Protein AF-A0A5U1M3A3-F1 (afdb_monomer_lite)

Foldseek 3Di:
DWKWKWKDDFQFWIFIDTPDGDIDGARQHWDWWWKDDPQFIKIWIWHQDPVRAIDIDIGHPDPPGDDGPWDWDWDADPVRRMIMIMTNDDPRMDTDDDD

Radius of gyration: 12.87 Å; chains: 1; bounding box: 35×31×35 Å

pLDDT: mean 95.89, std 5.79, range [52.03, 98.75]

Sequence (99 aa):
MKELRFYGASDDLLECEGAIREEVG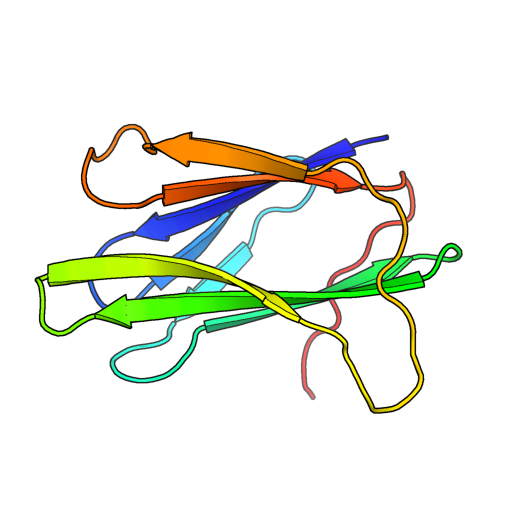CYREPGIYHLKSGDGEMLVVGFYMDSGLWSIGISQVIENCPLPSWPVSYSVYENGYSPMLAIQAPDDIELVIPE

Organism: Salmonella enterica (NCBI:txid28901)

Structure (mmCIF, N/CA/C/O backbone):
data_AF-A0A5U1M3A3-F1
#
_entry.id   AF-A0A5U1M3A3-F1
#
loop_
_atom_site.group_PDB
_atom_site.id
_atom_site.type_symbol
_atom_site.label_atom_id
_atom_site.label_alt_id
_atom_site.label_comp_id
_atom_site.label_asym_id
_atom_site.label_entity_id
_atom_site.label_seq_id
_atom_site.pdbx_PDB_ins_code
_atom_site.Cartn_x
_atom_site.Cartn_y
_atom_site.Cartn_z
_atom_site.occupancy
_atom_site.B_iso_or_equiv
_atom_site.auth_seq_id
_atom_site.auth_comp_id
_atom_site.auth_asym_id
_atom_site.auth_atom_id
_atom_site.pdbx_PDB_model_num
ATOM 1 N N . MET A 1 1 ? -3.693 4.441 16.153 1.00 86.25 1 MET A N 1
ATOM 2 C CA . MET A 1 1 ? -3.521 4.445 14.686 1.00 86.25 1 MET A CA 1
ATOM 3 C C . MET A 1 1 ? -2.066 4.178 14.380 1.00 86.25 1 MET A C 1
ATOM 5 O O . MET A 1 1 ? -1.193 4.755 15.027 1.00 86.25 1 MET A O 1
ATOM 9 N N . LYS A 1 2 ? -1.825 3.327 13.394 1.00 94.81 2 LYS A N 1
ATOM 10 C CA . LYS A 1 2 ? -0.512 2.891 12.936 1.00 94.81 2 LYS A CA 1
ATOM 11 C C . LYS A 1 2 ? -0.362 3.223 11.462 1.00 94.81 2 LYS A C 1
ATOM 13 O O . LYS A 1 2 ? -1.314 3.097 10.700 1.00 94.81 2 LYS A O 1
ATOM 18 N N . GLU A 1 3 ? 0.833 3.624 11.060 1.00 97.81 3 GLU A N 1
ATOM 19 C CA . GLU A 1 3 ? 1.124 3.835 9.647 1.00 97.81 3 GLU A CA 1
ATOM 20 C C . GLU A 1 3 ? 1.575 2.523 8.997 1.00 97.81 3 GLU A C 1
ATOM 22 O O . GLU A 1 3 ? 2.441 1.817 9.527 1.00 97.81 3 GLU A O 1
ATOM 27 N N . LEU A 1 4 ? 0.981 2.227 7.843 1.00 98.50 4 LEU A N 1
ATOM 28 C CA . LEU A 1 4 ? 1.433 1.219 6.893 1.00 98.50 4 LEU A CA 1
ATOM 29 C C . LEU A 1 4 ? 1.728 1.905 5.563 1.00 98.50 4 LEU A C 1
ATOM 31 O O . LEU A 1 4 ? 0.961 2.759 5.117 1.00 98.50 4 LEU A O 1
ATOM 35 N N . ARG A 1 5 ? 2.837 1.536 4.935 1.00 98.56 5 ARG A N 1
ATOM 36 C CA . ARG A 1 5 ? 3.286 2.055 3.645 1.00 98.56 5 ARG A CA 1
ATOM 37 C C . ARG A 1 5 ? 3.435 0.893 2.688 1.00 98.56 5 ARG A C 1
ATOM 39 O O . ARG A 1 5 ? 4.043 -0.111 3.039 1.00 98.56 5 ARG A O 1
ATOM 46 N N . PHE A 1 6 ? 2.910 1.064 1.488 1.00 98.62 6 PHE A N 1
ATOM 47 C CA . PHE A 1 6 ? 2.952 0.065 0.437 1.00 98.62 6 PHE A CA 1
ATOM 48 C C . PHE A 1 6 ? 3.586 0.668 -0.802 1.00 98.62 6 PHE A C 1
ATOM 50 O O . PHE A 1 6 ? 3.254 1.793 -1.186 1.00 98.62 6 PHE A O 1
ATOM 57 N N . TYR A 1 7 ? 4.508 -0.060 -1.412 1.00 98.56 7 TYR A N 1
ATOM 58 C CA . TYR A 1 7 ? 5.218 0.366 -2.611 1.00 98.56 7 TYR A CA 1
ATOM 59 C C . TYR A 1 7 ? 5.837 -0.850 -3.292 1.00 98.56 7 TYR A C 1
ATOM 61 O O . TYR A 1 7 ? 6.042 -1.890 -2.680 1.00 98.56 7 TYR A O 1
ATOM 69 N N . GLY A 1 8 ? 6.134 -0.720 -4.573 1.00 97.88 8 GLY A N 1
ATOM 70 C CA . GLY A 1 8 ? 6.869 -1.723 -5.311 1.00 97.88 8 GLY A CA 1
ATOM 71 C C . GLY A 1 8 ? 8.378 -1.587 -5.154 1.00 97.88 8 GLY A C 1
ATOM 72 O O . GLY A 1 8 ? 8.926 -0.480 -5.250 1.00 97.88 8 GLY A O 1
ATOM 73 N N . ALA A 1 9 ? 9.042 -2.722 -4.988 1.00 96.06 9 ALA A N 1
ATOM 74 C CA . ALA A 1 9 ? 10.477 -2.894 -5.123 1.00 96.06 9 ALA A CA 1
ATOM 75 C C . ALA A 1 9 ? 10.745 -3.867 -6.283 1.00 96.06 9 ALA A C 1
ATOM 77 O O . ALA A 1 9 ? 10.077 -4.884 -6.420 1.00 96.06 9 ALA A O 1
ATOM 78 N N . SER A 1 10 ? 11.713 -3.559 -7.150 1.00 93.94 10 SER A N 1
ATOM 79 C CA . SER A 1 10 ? 11.980 -4.363 -8.357 1.00 93.94 10 SER A CA 1
ATOM 80 C C . SER A 1 10 ? 10.760 -4.449 -9.301 1.00 93.94 10 SER A C 1
ATOM 82 O O . SER A 1 10 ? 9.893 -3.572 -9.274 1.00 93.94 10 SER A O 1
ATOM 84 N N . ASP A 1 11 ? 10.728 -5.445 -10.187 1.00 94.50 11 ASP A N 1
ATOM 85 C CA . ASP A 1 11 ? 9.630 -5.796 -11.097 1.00 94.50 11 ASP A CA 1
ATOM 86 C C . ASP A 1 11 ? 8.725 -6.928 -10.569 1.00 94.50 11 ASP A C 1
ATOM 88 O O . ASP A 1 11 ? 7.776 -7.333 -11.246 1.00 94.50 11 ASP A O 1
ATOM 92 N N . ASP A 1 12 ? 9.010 -7.438 -9.371 1.00 96.38 12 ASP A N 1
ATOM 93 C CA . ASP A 1 12 ? 8.400 -8.648 -8.825 1.00 96.38 12 ASP A CA 1
ATOM 94 C C . ASP A 1 12 ? 8.073 -8.599 -7.327 1.00 96.38 12 ASP A C 1
ATOM 96 O O . ASP A 1 12 ? 7.570 -9.598 -6.817 1.00 96.38 12 ASP A O 1
ATOM 100 N N . LEU A 1 13 ? 8.295 -7.486 -6.618 1.00 97.44 13 LEU A N 1
ATOM 101 C CA . LEU A 1 13 ? 8.083 -7.415 -5.168 1.00 97.44 13 LEU A CA 1
ATOM 102 C C . LEU A 1 13 ? 7.182 -6.242 -4.761 1.00 97.44 13 LEU A C 1
ATOM 104 O O . LEU A 1 13 ? 7.471 -5.079 -5.043 1.00 97.44 13 LEU A O 1
ATOM 108 N N . LEU A 1 14 ? 6.093 -6.542 -4.054 1.00 98.19 14 LEU A N 1
ATOM 109 C CA . LEU A 1 14 ? 5.241 -5.543 -3.414 1.00 98.19 14 LEU A CA 1
ATOM 110 C C . LEU A 1 14 ? 5.516 -5.525 -1.909 1.00 98.19 14 LEU A C 1
ATOM 112 O O . LEU A 1 14 ? 5.262 -6.503 -1.212 1.00 98.19 14 LEU A O 1
ATOM 116 N N . GLU A 1 15 ? 5.976 -4.393 -1.402 1.00 98.25 15 GLU A N 1
ATOM 117 C CA . GLU A 1 15 ? 6.415 -4.210 -0.019 1.00 98.25 15 GLU A CA 1
ATOM 118 C C . GLU A 1 15 ? 5.287 -3.671 0.864 1.00 98.25 15 GLU A C 1
ATOM 120 O O . GLU A 1 15 ? 4.467 -2.854 0.429 1.00 98.25 15 GLU A O 1
ATOM 125 N N . CYS A 1 16 ? 5.280 -4.089 2.128 1.00 98.12 16 CYS A N 1
ATOM 126 C CA . CYS A 1 16 ? 4.531 -3.477 3.216 1.00 98.12 16 CYS A CA 1
ATOM 127 C C . CYS A 1 16 ? 5.499 -3.121 4.349 1.00 98.12 16 CYS A C 1
ATOM 129 O O . CYS A 1 16 ? 6.141 -3.990 4.932 1.00 98.12 16 CYS A O 1
ATOM 131 N N . GLU A 1 17 ? 5.570 -1.841 4.711 1.00 97.50 17 GLU A N 1
ATOM 132 C CA . GLU A 1 17 ? 6.410 -1.359 5.806 1.00 97.50 17 GLU A CA 1
ATOM 133 C C . GLU A 1 17 ? 5.642 -0.515 6.822 1.00 97.50 17 GLU A C 1
ATOM 135 O O . GLU A 1 17 ? 4.711 0.217 6.492 1.00 97.50 17 GLU A O 1
ATOM 140 N N . GLY A 1 18 ? 6.129 -0.505 8.063 1.00 96.44 18 GLY A 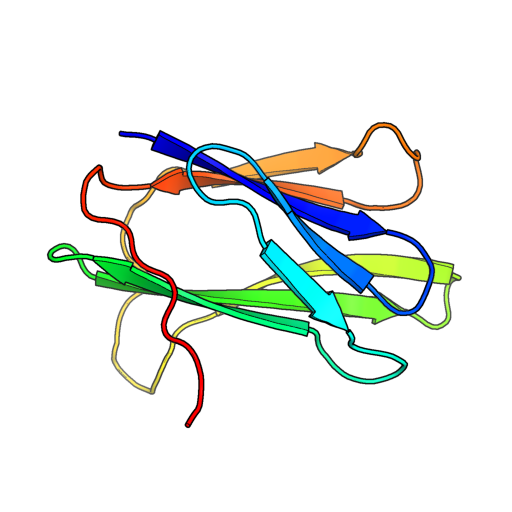N 1
ATOM 141 C CA . GLY A 1 18 ? 5.619 0.338 9.138 1.00 96.44 18 GLY A CA 1
ATOM 142 C C . GLY A 1 18 ? 5.338 -0.499 10.371 1.00 96.44 18 GLY A C 1
ATOM 143 O O . GLY A 1 18 ? 6.236 -1.175 10.881 1.00 96.44 18 GLY A O 1
ATOM 144 N N . ALA A 1 19 ? 4.102 -0.439 10.861 1.00 95.06 19 ALA A N 1
ATOM 145 C CA . ALA A 1 19 ? 3.675 -1.257 11.992 1.00 95.06 19 ALA A CA 1
ATOM 146 C C . ALA A 1 19 ? 3.591 -2.762 11.687 1.00 95.06 19 ALA A C 1
ATOM 148 O O . ALA A 1 19 ? 3.697 -3.568 12.609 1.00 95.06 19 ALA A O 1
ATOM 149 N N . ILE A 1 20 ? 3.414 -3.117 10.416 1.00 95.88 20 ILE A N 1
ATOM 150 C CA . ILE A 1 20 ? 3.583 -4.465 9.873 1.00 95.88 20 ILE A CA 1
ATOM 151 C C . ILE A 1 20 ? 4.734 -4.392 8.864 1.00 95.88 20 ILE A C 1
ATOM 153 O O . ILE A 1 20 ? 4.954 -3.344 8.252 1.00 95.88 20 ILE A O 1
ATOM 157 N N . ARG A 1 21 ? 5.506 -5.473 8.753 1.00 96.75 21 ARG A N 1
ATOM 158 C CA . ARG A 1 21 ? 6.577 -5.619 7.765 1.00 96.75 21 ARG A CA 1
ATOM 159 C C . ARG A 1 21 ? 6.417 -6.957 7.072 1.00 96.75 21 ARG A C 1
ATOM 161 O O . ARG A 1 21 ? 6.487 -7.973 7.756 1.00 96.75 21 ARG A O 1
ATOM 168 N N . GLU A 1 22 ? 6.166 -6.921 5.774 1.00 96.50 22 GLU A N 1
ATOM 169 C CA . GLU A 1 22 ? 5.932 -8.098 4.938 1.00 96.50 22 GLU A CA 1
ATOM 170 C C . GLU A 1 22 ? 6.229 -7.763 3.473 1.00 96.50 22 GLU A C 1
ATOM 172 O O . GLU A 1 22 ? 6.190 -6.591 3.094 1.00 96.50 22 GLU A O 1
ATOM 177 N N . GLU A 1 23 ? 6.483 -8.788 2.664 1.00 95.62 23 GLU A N 1
ATOM 178 C CA . GLU A 1 23 ? 6.670 -8.670 1.219 1.00 95.62 23 GLU A CA 1
ATOM 179 C C . GLU A 1 23 ? 5.841 -9.720 0.455 1.00 95.62 23 GLU A C 1
ATOM 181 O O . GLU A 1 23 ? 5.634 -10.844 0.914 1.00 95.62 23 GLU A O 1
ATOM 186 N N . VAL A 1 24 ? 5.357 -9.368 -0.740 1.00 95.56 24 VAL A N 1
ATOM 187 C CA . VAL A 1 24 ? 4.645 -10.292 -1.636 1.00 95.56 24 VAL A CA 1
ATOM 188 C C . VAL A 1 24 ? 5.357 -10.347 -2.979 1.00 95.56 24 VAL A C 1
ATOM 190 O O . VAL A 1 24 ? 5.402 -9.359 -3.716 1.00 95.56 24 VAL A O 1
ATOM 193 N N . GLY A 1 25 ? 5.863 -11.533 -3.322 1.00 96.25 25 GLY A N 1
ATOM 194 C CA . GLY A 1 25 ? 6.349 -11.837 -4.665 1.00 96.25 25 GLY A CA 1
ATOM 195 C C . GLY A 1 25 ? 5.190 -11.894 -5.665 1.00 96.25 25 GLY A C 1
ATOM 196 O O . GLY A 1 25 ? 4.235 -12.642 -5.468 1.00 96.25 25 GLY A O 1
ATOM 197 N N . CYS A 1 26 ? 5.261 -11.103 -6.731 1.00 95.44 26 CYS A N 1
ATOM 198 C CA . CYS A 1 26 ? 4.181 -10.905 -7.699 1.00 95.44 26 CYS A CA 1
ATOM 199 C C . CYS A 1 26 ? 4.701 -10.599 -9.119 1.00 95.44 26 CYS A C 1
ATOM 201 O O . CYS A 1 26 ? 4.290 -9.648 -9.781 1.00 95.44 26 CYS A O 1
ATOM 203 N N . TYR A 1 27 ? 5.613 -11.429 -9.633 1.00 94.62 27 TYR A N 1
ATOM 204 C CA . TYR A 1 27 ? 6.104 -11.281 -11.006 1.00 94.62 27 TYR A CA 1
ATOM 205 C C . TYR A 1 27 ? 4.980 -11.468 -12.036 1.00 94.62 27 TYR A C 1
ATOM 207 O O . TYR A 1 27 ? 4.439 -12.564 -12.181 1.00 94.62 27 TYR A O 1
ATOM 215 N N . ARG A 1 28 ? 4.675 -10.408 -12.798 1.00 91.62 28 ARG A N 1
ATOM 216 C CA . ARG A 1 28 ? 3.625 -10.371 -13.844 1.00 91.62 28 ARG A CA 1
ATOM 217 C C . ARG A 1 28 ? 2.201 -10.660 -13.358 1.00 91.62 28 ARG A C 1
ATOM 219 O O . ARG A 1 28 ? 1.301 -10.840 -14.179 1.00 91.62 28 ARG A O 1
ATOM 226 N N . GLU A 1 29 ? 1.980 -10.650 -12.054 1.00 96.19 29 GLU A N 1
ATOM 227 C CA . GLU A 1 29 ? 0.677 -10.833 -11.423 1.00 96.19 29 GLU A CA 1
ATOM 228 C C . GLU A 1 29 ? 0.461 -9.713 -10.396 1.00 96.19 29 GLU A C 1
ATOM 230 O O . GLU A 1 29 ? 1.424 -9.085 -9.963 1.00 96.19 29 GLU A O 1
ATOM 235 N N . PRO A 1 30 ? -0.781 -9.380 -10.016 1.00 97.12 30 PRO A N 1
ATOM 236 C CA . PRO A 1 30 ? -1.002 -8.412 -8.950 1.00 97.12 30 PRO A CA 1
ATOM 237 C C . PRO A 1 30 ? -0.523 -8.951 -7.600 1.00 97.12 30 PRO A C 1
ATOM 239 O O . PRO A 1 30 ? -0.931 -10.032 -7.179 1.00 97.12 30 PRO A O 1
ATOM 242 N N . GLY A 1 31 ? 0.287 -8.168 -6.893 1.00 97.38 31 GLY A N 1
ATOM 243 C CA . GLY A 1 31 ? 0.533 -8.362 -5.469 1.00 97.38 31 GLY A CA 1
ATOM 244 C C . GLY A 1 31 ? -0.671 -7.860 -4.681 1.00 97.38 31 GLY A C 1
ATOM 245 O O . GLY A 1 31 ? -1.190 -6.776 -4.962 1.00 97.38 31 GLY A O 1
ATOM 246 N N . ILE A 1 32 ? -1.144 -8.648 -3.717 1.00 97.88 32 ILE A N 1
ATOM 247 C CA . ILE A 1 32 ? -2.351 -8.331 -2.951 1.00 97.88 32 ILE A CA 1
ATOM 248 C C . ILE A 1 32 ? -2.073 -8.517 -1.464 1.00 97.88 32 ILE A C 1
ATOM 250 O O . ILE A 1 32 ? -1.736 -9.612 -1.023 1.00 97.88 32 ILE A O 1
ATOM 254 N N . TYR A 1 33 ? -2.302 -7.461 -0.689 1.00 98.06 33 TYR A N 1
ATOM 255 C CA . TYR A 1 33 ? -2.443 -7.546 0.760 1.00 98.06 33 TYR A CA 1
ATOM 256 C C . TYR A 1 33 ? -3.910 -7.445 1.141 1.00 98.06 33 TYR A C 1
ATOM 258 O O . TYR A 1 33 ? -4.609 -6.545 0.681 1.00 98.06 33 TYR A O 1
ATOM 266 N N . HIS A 1 34 ? -4.362 -8.320 2.033 1.00 97.81 34 HIS A N 1
ATOM 267 C CA . HIS A 1 34 ? -5.669 -8.207 2.664 1.00 97.81 34 HIS A CA 1
ATOM 268 C C . HIS A 1 34 ? -5.493 -7.673 4.086 1.00 97.81 34 HIS A C 1
ATOM 270 O O . HIS A 1 34 ? -4.964 -8.359 4.959 1.00 97.81 34 HIS A O 1
ATOM 276 N N . LEU A 1 35 ? -5.936 -6.435 4.295 1.00 97.75 35 LEU A N 1
ATOM 277 C CA . LEU A 1 35 ? -5.915 -5.746 5.578 1.00 97.75 35 LEU A CA 1
ATOM 278 C C . LEU A 1 35 ? -7.262 -5.887 6.278 1.00 97.75 35 LEU A C 1
ATOM 280 O O . LEU A 1 35 ? -8.298 -5.605 5.673 1.00 97.75 35 LEU A O 1
ATOM 284 N N . LYS A 1 36 ? -7.237 -6.243 7.561 1.00 97.69 36 LYS A N 1
ATOM 285 C CA . LYS A 1 36 ? -8.438 -6.435 8.375 1.00 97.69 36 LYS A CA 1
ATOM 286 C C . LYS A 1 36 ? -8.290 -5.818 9.759 1.00 97.69 36 LYS A C 1
ATOM 288 O O . LYS A 1 36 ? -7.239 -5.927 10.379 1.00 97.69 36 LYS A O 1
ATOM 293 N N . SER A 1 37 ? -9.352 -5.192 10.248 1.00 97.31 37 SER A N 1
ATOM 294 C CA . SER A 1 37 ? -9.491 -4.785 11.647 1.00 97.31 37 SER A CA 1
ATOM 295 C C . SER A 1 37 ? -10.954 -4.893 12.095 1.00 97.31 37 SER A C 1
ATOM 297 O O . SER A 1 37 ? -11.833 -5.221 11.291 1.00 97.31 37 SER A O 1
ATOM 299 N N . GLY A 1 38 ? -11.249 -4.593 13.364 1.00 96.69 38 GLY A N 1
ATOM 300 C CA . GLY A 1 38 ? -12.627 -4.511 13.858 1.00 96.69 38 GLY A CA 1
ATOM 301 C C . GLY A 1 38 ? -13.499 -3.459 13.151 1.00 96.69 38 GLY A C 1
ATOM 302 O O . GLY A 1 38 ? -14.723 -3.588 13.154 1.00 96.69 38 GLY A O 1
ATOM 303 N N . ASP A 1 39 ? -12.882 -2.462 12.506 1.00 94.62 39 ASP A N 1
ATOM 304 C CA . ASP A 1 39 ? -13.556 -1.345 11.827 1.00 94.62 39 ASP A CA 1
ATOM 305 C C . ASP A 1 39 ? -13.806 -1.599 10.326 1.00 94.62 39 ASP A C 1
ATOM 307 O O . ASP A 1 39 ? -14.450 -0.784 9.659 1.00 94.62 39 ASP A O 1
ATOM 311 N N . GLY A 1 40 ? -13.299 -2.705 9.773 1.00 97.12 40 GLY A N 1
ATOM 312 C CA . GLY A 1 40 ? -13.496 -3.088 8.376 1.00 97.12 40 GLY A CA 1
ATOM 313 C C . GLY A 1 40 ? -12.275 -3.747 7.745 1.00 97.12 40 GLY A C 1
ATOM 314 O O . GLY A 1 40 ? -11.280 -4.047 8.402 1.00 97.12 40 GLY A O 1
ATOM 315 N N . GLU A 1 41 ? -12.362 -3.979 6.439 1.00 98.12 41 GLU A N 1
ATOM 316 C CA . GLU A 1 41 ? -11.327 -4.664 5.668 1.00 98.12 41 GLU A CA 1
ATOM 317 C C . GLU A 1 41 ? -11.195 -4.075 4.259 1.00 98.12 41 GLU A C 1
ATOM 319 O O . GLU A 1 41 ? -12.150 -3.548 3.684 1.00 98.12 41 GLU A O 1
ATOM 324 N N . MET A 1 42 ? -9.983 -4.126 3.710 1.00 98.00 42 MET A N 1
ATOM 325 C CA . MET A 1 42 ? -9.682 -3.689 2.348 1.00 98.00 42 MET A CA 1
ATOM 326 C C . MET A 1 42 ? -8.542 -4.510 1.752 1.00 98.00 42 MET A C 1
ATOM 328 O O . MET A 1 42 ? -7.727 -5.089 2.472 1.00 98.00 42 MET A O 1
ATOM 332 N N . LEU A 1 43 ? -8.452 -4.505 0.426 1.00 98.44 43 LEU A N 1
ATOM 333 C CA . LEU A 1 43 ? -7.294 -5.011 -0.298 1.00 98.44 43 LEU A CA 1
ATOM 334 C C . LEU A 1 43 ? -6.386 -3.847 -0.684 1.00 98.44 43 LEU A C 1
ATOM 336 O O . LEU A 1 43 ? -6.879 -2.850 -1.210 1.00 98.44 43 LEU A O 1
ATOM 340 N N . VAL A 1 44 ? -5.078 -3.992 -0.491 1.00 98.44 44 VAL A N 1
ATOM 341 C CA . VAL A 1 44 ? -4.069 -3.181 -1.184 1.00 98.44 44 VAL A CA 1
ATOM 342 C C . VAL A 1 44 ? -3.560 -3.993 -2.362 1.00 98.44 44 VAL A C 1
ATOM 344 O O . VAL A 1 44 ? -3.146 -5.136 -2.187 1.00 98.44 44 VAL A O 1
ATOM 347 N N . VAL A 1 45 ? -3.605 -3.407 -3.555 1.00 98.44 45 VAL A N 1
ATOM 348 C CA . VAL A 1 45 ? -3.242 -4.076 -4.805 1.00 98.44 45 VAL A CA 1
ATOM 349 C C . VAL A 1 45 ? -2.117 -3.303 -5.471 1.00 98.44 45 VAL A C 1
ATOM 351 O O . VAL A 1 45 ? -2.252 -2.105 -5.725 1.00 98.44 45 VAL A O 1
ATOM 354 N N . GLY A 1 46 ? -1.020 -3.994 -5.761 1.00 98.06 46 GLY A N 1
ATOM 355 C CA . GLY A 1 46 ? 0.100 -3.482 -6.541 1.00 98.06 46 GLY A CA 1
ATOM 356 C C . GLY A 1 46 ? 0.282 -4.285 -7.823 1.00 98.06 46 GLY A C 1
ATOM 357 O O . GLY A 1 46 ? 0.089 -5.497 -7.827 1.00 98.06 46 GLY A O 1
ATOM 358 N N . PHE A 1 47 ? 0.650 -3.625 -8.917 1.00 98.06 47 PHE A N 1
ATOM 359 C CA . PHE A 1 47 ? 0.954 -4.297 -10.179 1.00 98.06 47 PHE A CA 1
ATOM 360 C C . PHE A 1 47 ? 2.081 -3.579 -10.918 1.00 98.06 47 PHE A C 1
ATOM 362 O O . PHE A 1 47 ? 2.017 -2.363 -11.132 1.00 98.06 47 PHE A O 1
ATOM 369 N N . TYR A 1 48 ? 3.103 -4.332 -11.318 1.00 97.75 48 TYR A N 1
ATOM 370 C CA . TYR A 1 48 ? 4.183 -3.812 -12.144 1.00 97.75 48 TYR A CA 1
ATOM 371 C C . TYR A 1 48 ? 3.740 -3.742 -13.607 1.00 97.75 48 TYR A C 1
ATOM 373 O O . TYR A 1 48 ? 3.392 -4.747 -14.225 1.00 97.75 48 TYR A O 1
ATOM 381 N N . MET A 1 49 ? 3.711 -2.531 -14.156 1.00 96.75 49 MET A N 1
ATOM 382 C CA . MET A 1 49 ? 3.197 -2.261 -15.495 1.00 96.75 49 MET A CA 1
ATOM 383 C C . MET A 1 49 ? 4.283 -2.474 -16.556 1.00 96.75 49 MET A C 1
ATOM 385 O O . MET A 1 49 ? 5.459 -2.206 -16.316 1.00 96.75 49 MET A O 1
ATOM 389 N N . ASP A 1 50 ? 3.873 -2.769 -17.793 1.00 94.19 50 ASP A N 1
ATOM 390 C CA . ASP A 1 50 ? 4.773 -2.837 -18.962 1.00 94.19 50 ASP A CA 1
ATOM 391 C C . ASP A 1 50 ? 5.540 -1.525 -19.234 1.00 94.19 50 ASP A C 1
ATOM 393 O O . ASP A 1 50 ? 6.522 -1.508 -19.974 1.00 94.19 50 ASP A O 1
ATOM 397 N N . SER A 1 51 ? 5.121 -0.409 -18.626 1.00 94.62 51 SER A N 1
ATOM 398 C CA . SER A 1 51 ? 5.860 0.858 -18.645 1.00 94.62 51 SER A CA 1
ATOM 399 C C . SER A 1 51 ? 7.144 0.844 -17.805 1.00 94.62 51 SER A C 1
ATOM 401 O O . SER A 1 51 ? 7.868 1.837 -17.809 1.00 94.62 51 SER A O 1
ATOM 403 N N . GLY A 1 52 ? 7.404 -0.225 -17.048 1.00 93.19 52 GLY A N 1
ATOM 404 C CA . GLY A 1 52 ? 8.520 -0.322 -16.108 1.00 93.19 52 GLY A CA 1
ATOM 405 C C . GLY A 1 52 ? 8.289 0.423 -14.788 1.00 93.19 52 GLY A C 1
ATOM 406 O O . GLY A 1 52 ? 9.250 0.766 -14.101 1.00 93.19 52 GLY A O 1
ATOM 407 N N . LEU A 1 53 ? 7.028 0.717 -14.451 1.00 97.00 53 LEU A N 1
ATOM 408 C CA . LEU A 1 53 ? 6.623 1.468 -13.258 1.00 97.00 53 LEU A CA 1
ATOM 409 C C . LEU A 1 53 ? 5.528 0.707 -12.511 1.00 97.00 53 LEU A C 1
ATOM 411 O O . LEU A 1 53 ? 4.774 -0.056 -13.115 1.00 97.00 53 LEU A O 1
ATOM 415 N N . TRP A 1 54 ? 5.393 0.970 -11.217 1.00 98.00 54 TRP A N 1
ATOM 416 C CA . TRP A 1 54 ? 4.331 0.374 -10.410 1.00 98.00 54 TRP A CA 1
ATOM 417 C C . TRP A 1 54 ? 3.019 1.155 -10.498 1.00 98.00 54 TRP A C 1
ATOM 419 O O . TRP A 1 54 ? 2.998 2.386 -10.522 1.00 98.00 54 TRP A O 1
ATOM 429 N N . SER A 1 55 ? 1.909 0.423 -10.480 1.00 97.94 55 SER A N 1
ATOM 430 C CA . SER A 1 55 ? 0.592 0.925 -10.097 1.00 97.94 55 SER A CA 1
ATOM 431 C C . SER A 1 55 ? 0.250 0.394 -8.708 1.00 97.94 55 SER A C 1
ATOM 433 O O . SER A 1 55 ? 0.534 -0.767 -8.415 1.00 97.94 55 SER A O 1
ATOM 435 N N . ILE A 1 56 ? -0.346 1.228 -7.854 1.00 98.44 56 ILE A N 1
ATOM 436 C CA . ILE A 1 56 ? -0.788 0.823 -6.517 1.00 98.44 56 ILE A CA 1
ATOM 437 C C . ILE A 1 56 ? -2.130 1.461 -6.171 1.00 98.44 56 ILE A C 1
ATOM 439 O O . ILE A 1 56 ? -2.373 2.625 -6.497 1.00 98.44 56 ILE A O 1
ATOM 443 N N . GLY A 1 57 ? -2.998 0.708 -5.504 1.00 98.38 57 GLY A N 1
ATOM 444 C CA . GLY A 1 57 ? -4.311 1.186 -5.096 1.00 98.38 57 GLY A CA 1
ATOM 445 C C . GLY A 1 57 ? -4.978 0.305 -4.050 1.00 98.38 57 GLY A C 1
ATOM 446 O O . GLY A 1 57 ? -4.375 -0.626 -3.517 1.00 98.38 57 GLY A O 1
ATOM 447 N N . ILE A 1 58 ? -6.244 0.617 -3.768 1.00 98.44 58 ILE A N 1
ATOM 448 C CA . ILE A 1 58 ? -7.090 -0.128 -2.832 1.00 98.44 58 ILE A CA 1
ATOM 449 C C . ILE A 1 58 ? -8.332 -0.684 -3.532 1.00 98.44 58 ILE A C 1
ATOM 451 O O . ILE A 1 58 ? -8.842 -0.076 -4.474 1.00 98.44 58 ILE A O 1
ATOM 455 N N . SER A 1 59 ? -8.841 -1.813 -3.045 1.00 97.81 59 SER A N 1
ATOM 456 C CA . SER A 1 59 ? -10.086 -2.434 -3.505 1.00 97.81 59 SER A CA 1
ATOM 457 C C . SER A 1 59 ? -10.926 -2.927 -2.330 1.00 97.81 59 SER A C 1
ATOM 459 O O . SER A 1 59 ? -10.408 -3.236 -1.256 1.00 97.81 59 SER A O 1
ATOM 461 N N . GLN A 1 60 ? -12.238 -3.023 -2.546 1.00 97.94 60 GLN A N 1
ATOM 462 C CA . GLN A 1 60 ? -13.122 -3.785 -1.666 1.00 97.94 60 GLN A CA 1
ATOM 463 C C . GLN A 1 60 ? -12.710 -5.262 -1.691 1.00 97.94 60 GLN A C 1
ATOM 465 O O . GLN A 1 60 ? -12.200 -5.759 -2.698 1.00 97.94 60 GLN A O 1
ATOM 470 N N . VAL A 1 61 ? -12.958 -5.953 -0.584 1.00 97.38 61 VAL A N 1
ATOM 471 C CA . VAL A 1 61 ? -12.681 -7.387 -0.414 1.00 97.38 61 VAL A CA 1
ATOM 472 C C . VAL A 1 61 ? -13.700 -8.283 -1.127 1.00 97.38 61 VAL A C 1
ATOM 474 O O . VAL A 1 61 ? -13.335 -9.319 -1.671 1.00 97.38 61 VAL A O 1
ATOM 477 N N . ILE A 1 62 ? -14.972 -7.873 -1.137 1.00 96.00 62 ILE A N 1
ATOM 478 C CA . ILE A 1 62 ? -16.124 -8.574 -1.714 1.00 96.00 62 ILE A CA 1
ATOM 479 C C . ILE A 1 62 ? -17.220 -7.558 -2.067 1.00 96.00 62 ILE A C 1
ATOM 481 O O . ILE A 1 62 ? -17.206 -6.410 -1.608 1.00 96.00 62 ILE A O 1
ATOM 485 N N . GLU A 1 63 ? -18.206 -7.989 -2.852 1.00 96.44 63 GLU A N 1
ATOM 486 C CA . GLU A 1 63 ? -19.380 -7.179 -3.182 1.00 96.44 63 GLU A CA 1
ATOM 487 C C . GLU A 1 63 ? -20.124 -6.707 -1.924 1.00 96.44 63 GLU A C 1
ATOM 489 O O . GLU A 1 63 ? -20.290 -7.449 -0.958 1.00 96.44 63 GLU A O 1
ATOM 494 N N . ASN A 1 64 ? -20.622 -5.468 -1.955 1.00 95.19 64 ASN A N 1
ATOM 495 C CA . ASN A 1 64 ? -21.386 -4.839 -0.869 1.00 95.19 64 ASN A CA 1
ATOM 496 C C . ASN A 1 64 ? -20.635 -4.662 0.470 1.00 95.19 64 ASN A C 1
ATOM 498 O O . ASN A 1 64 ? -21.250 -4.225 1.441 1.00 95.19 64 ASN A O 1
ATOM 502 N N . CYS A 1 65 ? -19.325 -4.926 0.530 1.00 94.25 65 CYS A N 1
ATOM 503 C CA . CYS A 1 65 ? -18.480 -4.584 1.678 1.00 94.25 65 CYS A CA 1
ATOM 504 C C . CYS A 1 65 ? -17.834 -3.204 1.458 1.00 94.25 65 CYS A C 1
ATOM 506 O O . CYS A 1 65 ? -16.940 -3.101 0.615 1.00 94.25 65 CYS A O 1
ATOM 508 N N . PRO A 1 66 ? -18.294 -2.120 2.110 1.00 96.31 66 PRO A N 1
ATOM 509 C CA . PRO A 1 66 ? -17.743 -0.787 1.878 1.00 96.31 66 PRO A CA 1
ATOM 510 C C . PRO A 1 66 ? -16.279 -0.701 2.324 1.00 96.31 66 PRO A C 1
ATOM 512 O O . PRO A 1 66 ? -15.883 -1.329 3.302 1.00 96.31 66 PRO A O 1
ATOM 515 N N . LEU A 1 67 ? -15.493 0.132 1.638 1.00 97.69 67 LEU A N 1
ATOM 516 C CA . LEU A 1 67 ? -14.152 0.474 2.109 1.00 97.69 67 LEU A CA 1
ATOM 517 C C . LEU A 1 67 ? -14.247 1.180 3.473 1.00 97.69 67 LEU A C 1
ATOM 519 O O . LEU A 1 67 ? -15.077 2.086 3.623 1.00 97.69 67 LEU A O 1
ATOM 523 N N . PRO A 1 68 ? -13.399 0.824 4.452 1.00 97.38 68 PRO A N 1
ATOM 524 C CA . PRO A 1 68 ? -13.343 1.549 5.710 1.00 97.38 68 PRO A CA 1
ATOM 525 C C . PRO A 1 68 ? -12.765 2.955 5.486 1.00 97.38 68 PRO A C 1
ATOM 527 O O . PRO A 1 68 ? -11.998 3.202 4.554 1.00 97.38 68 PRO A O 1
ATOM 530 N N . SER A 1 69 ? -13.114 3.903 6.357 1.00 97.12 69 SER A N 1
ATOM 531 C CA . SER A 1 69 ? -12.737 5.319 6.224 1.00 97.12 69 SER A CA 1
ATOM 532 C C . SER A 1 69 ? -11.322 5.635 6.732 1.00 97.12 69 SER A C 1
ATOM 534 O O . SER A 1 69 ?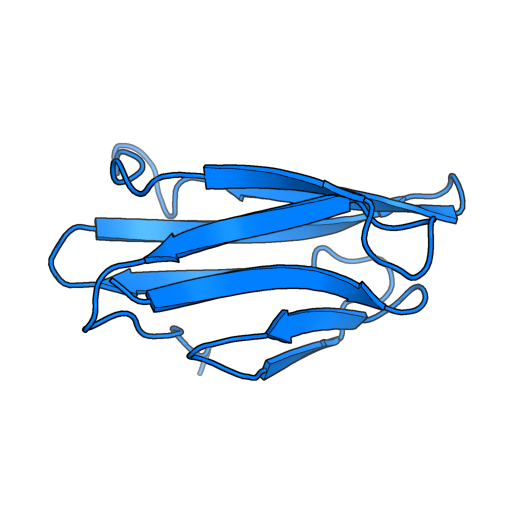 -11.086 6.714 7.281 1.00 97.12 69 SER A O 1
ATOM 536 N N . TRP A 1 70 ? -10.392 4.687 6.620 1.00 97.69 70 TRP A N 1
ATOM 537 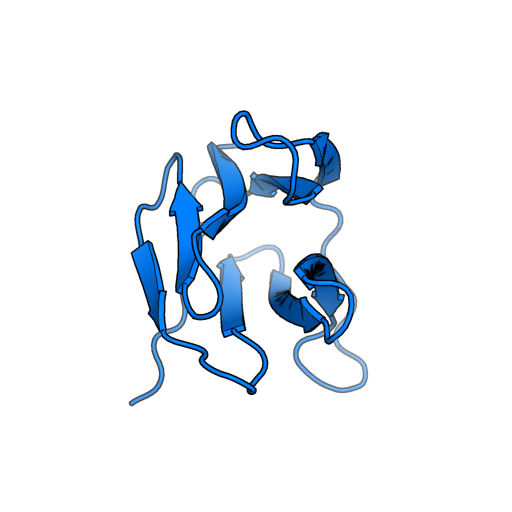C CA . TRP A 1 70 ? -9.013 4.870 7.067 1.00 97.69 70 TRP A CA 1
ATOM 538 C C . TRP A 1 70 ? -8.323 5.925 6.189 1.00 97.69 70 TRP A C 1
ATOM 540 O O . TRP A 1 70 ? -8.415 5.839 4.963 1.00 97.69 70 TRP A O 1
ATOM 550 N N . PRO A 1 71 ? -7.659 6.944 6.768 1.00 98.25 71 PRO A N 1
ATOM 551 C CA . PRO A 1 71 ? -6.985 7.963 5.974 1.00 98.25 71 PRO A CA 1
ATOM 552 C C . PRO A 1 71 ? -5.908 7.358 5.071 1.00 98.25 71 PRO A C 1
ATOM 554 O O . PRO A 1 71 ? -5.036 6.630 5.547 1.00 98.25 71 PRO A O 1
ATOM 557 N N . VAL A 1 72 ? -5.950 7.712 3.784 1.00 98.19 72 VAL A N 1
ATOM 558 C CA . VAL A 1 72 ? -4.971 7.289 2.778 1.00 98.19 72 VAL A CA 1
ATOM 559 C C . VAL A 1 72 ? -4.301 8.490 2.124 1.00 98.19 72 VAL A C 1
ATOM 561 O O . VAL A 1 72 ? -4.928 9.533 1.914 1.00 98.19 72 VAL A O 1
ATOM 564 N N . SER A 1 73 ? -3.031 8.346 1.772 1.00 98.50 73 SER A N 1
ATOM 565 C CA . SER A 1 73 ? -2.296 9.330 0.982 1.00 98.50 73 SER A CA 1
ATOM 566 C C . SER A 1 73 ? -1.363 8.645 -0.011 1.00 98.50 73 SER A C 1
ATOM 568 O O . SER A 1 73 ? -0.965 7.496 0.174 1.00 98.50 73 SER A O 1
ATOM 570 N N . TYR A 1 74 ? -1.033 9.365 -1.084 1.00 98.56 74 TYR A N 1
ATOM 571 C CA . TYR A 1 74 ? -0.108 8.903 -2.112 1.00 98.56 74 TYR A CA 1
ATOM 572 C C . TYR A 1 74 ? 1.090 9.845 -2.209 1.00 98.56 74 TYR A C 1
ATOM 574 O O . TYR A 1 74 ? 0.938 11.069 -2.179 1.00 98.56 74 TYR A O 1
ATOM 582 N N . SER A 1 75 ? 2.274 9.272 -2.387 1.00 98.25 75 SER A N 1
ATOM 583 C CA . SER A 1 75 ? 3.500 9.975 -2.768 1.00 98.25 75 SER A CA 1
ATOM 584 C C . SER A 1 75 ? 4.319 9.113 -3.732 1.00 98.25 75 SER A C 1
ATOM 586 O O . SER A 1 75 ? 3.853 8.071 -4.182 1.00 98.25 75 SER A O 1
ATOM 588 N N . VAL A 1 76 ? 5.535 9.536 -4.075 1.00 97.88 76 VAL A N 1
ATOM 589 C CA . VAL A 1 76 ? 6.509 8.686 -4.780 1.00 97.88 76 VAL A CA 1
ATOM 590 C C . VAL A 1 76 ? 7.464 8.108 -3.738 1.00 97.88 76 VAL A C 1
ATOM 592 O O . VAL A 1 76 ? 7.886 8.837 -2.838 1.00 97.88 76 VAL A O 1
ATOM 595 N N . TYR A 1 77 ? 7.761 6.812 -3.821 1.00 97.31 77 TYR A N 1
ATOM 596 C CA . TYR A 1 77 ? 8.748 6.168 -2.956 1.00 97.31 77 TYR A CA 1
ATOM 597 C C . TYR A 1 77 ? 10.175 6.619 -3.317 1.00 97.31 77 TYR A C 1
ATOM 599 O O . TYR A 1 77 ? 10.420 7.120 -4.414 1.00 97.31 77 TYR A O 1
ATOM 607 N N . GLU A 1 78 ? 11.140 6.440 -2.414 1.00 94.75 78 GLU A N 1
ATOM 608 C CA . GLU A 1 78 ? 12.521 6.929 -2.588 1.00 94.75 78 GLU A CA 1
ATOM 609 C C . GLU A 1 78 ? 13.244 6.360 -3.817 1.00 94.75 78 GLU A C 1
ATOM 611 O O . GLU A 1 78 ? 14.158 6.994 -4.344 1.00 94.75 78 GLU A O 1
ATOM 616 N N . ASN A 1 79 ? 12.792 5.210 -4.326 1.00 88.94 79 ASN A N 1
ATOM 617 C CA . ASN A 1 79 ? 13.308 4.615 -5.557 1.00 88.94 79 ASN A CA 1
ATOM 618 C C . ASN A 1 79 ? 12.937 5.403 -6.832 1.00 88.94 79 ASN A C 1
ATOM 620 O O . ASN A 1 79 ? 13.525 5.176 -7.887 1.00 88.94 79 ASN A O 1
ATOM 624 N N . GLY A 1 80 ? 11.979 6.333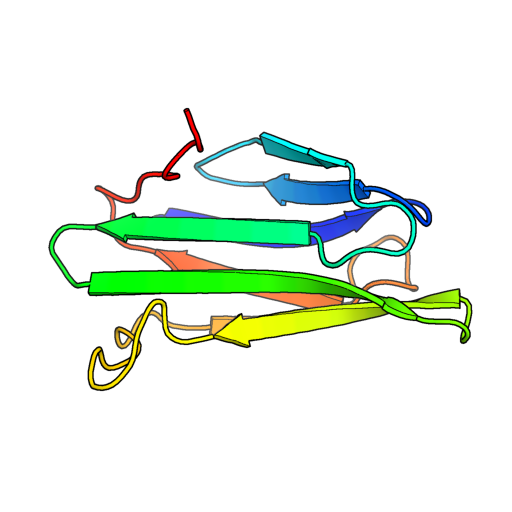 -6.748 1.00 93.50 80 GLY A N 1
ATOM 625 C CA . GLY A 1 80 ? 11.574 7.217 -7.840 1.00 93.50 80 GLY A CA 1
ATOM 626 C C . GLY A 1 80 ? 10.709 6.577 -8.932 1.00 93.50 80 GLY A C 1
ATOM 627 O O . GLY A 1 80 ? 10.315 7.286 -9.855 1.00 93.50 80 GLY A O 1
ATOM 628 N N . TYR A 1 81 ? 10.396 5.279 -8.848 1.00 92.50 81 TYR A N 1
ATOM 629 C CA . TYR A 1 81 ? 9.628 4.553 -9.874 1.00 92.50 81 TYR A CA 1
ATOM 630 C C . TYR A 1 81 ? 8.392 3.819 -9.338 1.00 92.50 81 TYR A C 1
ATOM 632 O O . TYR A 1 81 ? 7.641 3.228 -10.119 1.00 92.50 81 TYR A O 1
ATOM 640 N N . SER A 1 82 ? 8.147 3.883 -8.027 1.00 97.50 82 SER A N 1
ATOM 641 C CA . SER A 1 82 ? 6.916 3.387 -7.419 1.00 97.50 82 SER A CA 1
ATOM 642 C C . SER A 1 82 ? 6.108 4.511 -6.774 1.00 97.50 82 SER A C 1
ATOM 644 O O . SER A 1 82 ? 6.663 5.278 -5.980 1.00 97.50 82 SER A O 1
ATOM 646 N N . PRO A 1 83 ? 4.786 4.598 -7.014 1.00 98.12 83 PRO A N 1
ATOM 647 C CA . PRO A 1 83 ? 3.910 5.264 -6.066 1.00 98.12 83 PRO A CA 1
ATOM 648 C C . PRO A 1 83 ? 4.008 4.561 -4.706 1.00 98.12 83 PRO A C 1
ATOM 650 O O . PRO A 1 83 ? 4.150 3.340 -4.629 1.00 98.12 83 PRO A O 1
ATOM 653 N N . MET A 1 84 ? 3.948 5.344 -3.638 1.00 98.56 84 MET A N 1
ATOM 654 C CA . MET A 1 84 ? 3.828 4.872 -2.268 1.00 98.56 84 MET A CA 1
ATOM 655 C C . MET A 1 84 ? 2.424 5.204 -1.779 1.00 98.56 84 MET A C 1
ATOM 657 O O . MET A 1 84 ? 2.036 6.373 -1.776 1.00 98.56 84 MET A O 1
ATOM 661 N N . LEU A 1 85 ? 1.681 4.186 -1.359 1.00 98.75 85 LEU A N 1
ATOM 662 C CA . LEU A 1 85 ? 0.409 4.331 -0.663 1.00 98.75 85 LEU A CA 1
ATOM 663 C C . LEU A 1 85 ? 0.673 4.266 0.841 1.00 98.75 85 LEU A C 1
ATOM 665 O O . LEU A 1 85 ? 1.159 3.252 1.332 1.00 98.75 85 LEU A O 1
ATOM 669 N N . ALA A 1 86 ? 0.340 5.324 1.574 1.00 98.62 86 ALA A N 1
ATOM 670 C CA . ALA A 1 86 ? 0.341 5.313 3.032 1.00 98.62 86 ALA A CA 1
ATOM 671 C C . ALA A 1 86 ? -1.092 5.219 3.560 1.00 98.62 86 ALA A C 1
ATOM 673 O O . ALA A 1 86 ? -1.981 5.937 3.096 1.00 98.62 86 ALA A O 1
ATOM 674 N N . ILE A 1 87 ? -1.303 4.352 4.547 1.00 98.56 87 ILE A N 1
ATOM 675 C CA . ILE A 1 87 ? -2.583 4.139 5.220 1.00 98.56 87 ILE A CA 1
ATOM 676 C C . ILE A 1 87 ? -2.375 4.354 6.715 1.00 98.56 87 ILE A C 1
ATOM 678 O O . ILE A 1 87 ? -1.512 3.731 7.333 1.00 98.56 87 ILE A O 1
ATOM 682 N N . GLN A 1 88 ? -3.195 5.218 7.308 1.00 98.44 88 GLN A N 1
ATOM 683 C CA . GLN A 1 88 ? -3.326 5.312 8.758 1.00 98.44 88 GLN A CA 1
ATOM 684 C C . GLN A 1 88 ? -4.348 4.263 9.195 1.00 98.44 88 GLN A C 1
ATOM 686 O O . GLN A 1 88 ? -5.553 4.500 9.139 1.00 98.44 88 GLN A O 1
ATOM 691 N N . ALA A 1 89 ? -3.859 3.085 9.568 1.00 96.81 89 ALA A N 1
ATOM 692 C CA . ALA A 1 89 ? -4.670 1.938 9.940 1.00 96.81 89 ALA A CA 1
ATOM 693 C C . ALA A 1 89 ? -5.001 1.925 11.449 1.00 96.81 89 ALA A C 1
ATOM 695 O O . ALA A 1 89 ? -4.269 2.517 12.257 1.00 96.81 89 ALA A O 1
ATOM 696 N N . PRO A 1 90 ? -6.085 1.244 11.854 1.00 97.56 90 PRO A N 1
ATOM 697 C CA . PRO A 1 90 ? -6.391 0.965 13.255 1.00 97.56 90 PRO A CA 1
ATOM 698 C C . PRO A 1 90 ? -5.270 0.213 13.989 1.00 97.56 90 PRO A C 1
ATOM 700 O O . PRO A 1 90 ? -4.388 -0.391 13.380 1.00 97.56 90 PRO A O 1
ATOM 703 N N . ASP A 1 91 ? -5.267 0.269 15.323 1.00 96.81 91 ASP A N 1
ATOM 704 C CA . ASP A 1 91 ? -4.197 -0.350 16.122 1.00 96.81 91 ASP A CA 1
ATOM 705 C C . ASP A 1 91 ? -4.258 -1.884 16.141 1.00 96.81 91 ASP A C 1
ATOM 707 O O . ASP A 1 91 ? -3.227 -2.528 16.358 1.00 96.81 91 ASP A O 1
ATOM 711 N N . ASP A 1 92 ? -5.439 -2.439 15.886 1.00 97.06 92 ASP A N 1
ATOM 712 C CA . ASP A 1 92 ? -5.769 -3.859 15.756 1.00 97.06 92 ASP A CA 1
ATOM 713 C C . ASP A 1 92 ? -5.683 -4.361 14.303 1.00 97.06 92 ASP A C 1
ATOM 715 O O . ASP A 1 92 ? -6.266 -5.386 13.973 1.00 97.06 92 ASP A O 1
ATOM 719 N N . ILE A 1 93 ? -4.988 -3.630 13.425 1.00 97.62 93 ILE A N 1
ATOM 720 C CA . ILE A 1 93 ? -4.779 -4.040 12.035 1.00 97.62 93 ILE A CA 1
ATOM 721 C C . ILE A 1 93 ? -4.012 -5.366 11.943 1.00 97.62 93 ILE A C 1
ATOM 723 O O . ILE A 1 93 ? -2.972 -5.549 12.581 1.00 97.62 93 ILE A O 1
ATOM 727 N N . GLU A 1 94 ? -4.503 -6.257 11.088 1.00 96.69 94 GLU A N 1
ATOM 728 C CA . GLU A 1 94 ? -3.926 -7.566 10.794 1.00 96.69 94 GLU A CA 1
ATOM 729 C C . GLU A 1 94 ? -3.827 -7.788 9.277 1.00 96.69 94 GLU A C 1
ATOM 731 O O . GLU A 1 94 ? -4.642 -7.278 8.500 1.00 96.69 94 GLU A O 1
ATOM 736 N N . LEU A 1 95 ? -2.826 -8.573 8.861 1.00 96.19 95 LEU A N 1
ATOM 737 C CA . LEU A 1 95 ? -2.754 -9.144 7.517 1.00 96.19 95 LEU A CA 1
ATOM 738 C C . LEU A 1 95 ? -3.427 -10.515 7.510 1.00 96.19 95 LEU A C 1
ATOM 740 O O . LEU A 1 95 ? -3.074 -11.389 8.302 1.00 96.19 95 LEU A O 1
ATOM 744 N N . VAL A 1 96 ? -4.361 -10.722 6.584 1.00 95.44 96 VAL A N 1
ATOM 745 C CA . VAL A 1 96 ? -4.949 -12.042 6.343 1.00 95.44 96 VAL A CA 1
ATOM 746 C C . VAL A 1 96 ? -4.026 -12.815 5.404 1.00 95.44 96 VAL A C 1
ATOM 748 O O . VAL A 1 96 ? -3.903 -12.473 4.229 1.00 95.44 96 VAL A O 1
ATOM 751 N N . ILE A 1 97 ? -3.377 -13.853 5.928 1.00 83.38 97 ILE A N 1
ATOM 752 C CA . ILE A 1 97 ? -2.486 -14.730 5.161 1.00 83.38 97 ILE A CA 1
ATOM 753 C C . ILE A 1 97 ? -3.338 -15.836 4.510 1.00 83.38 97 ILE A C 1
ATOM 755 O O . ILE A 1 97 ? -4.110 -16.478 5.228 1.00 83.38 97 ILE A O 1
ATOM 759 N N . PRO A 1 98 ? -3.248 -16.060 3.185 1.00 68.12 98 PRO A N 1
ATOM 760 C CA . PRO A 1 98 ? -3.888 -17.206 2.541 1.00 68.12 98 PRO A CA 1
ATOM 761 C C . PRO A 1 98 ? -3.352 -18.526 3.118 1.00 68.12 98 PRO A C 1
ATOM 763 O O . PRO A 1 98 ? -2.148 -18.640 3.345 1.00 68.12 98 PRO A O 1
ATOM 766 N N . GLU A 1 99 ? -4.234 -19.503 3.352 1.00 52.03 99 GLU A N 1
ATOM 767 C CA . GLU A 1 99 ? -3.836 -20.881 3.702 1.00 52.03 99 GLU A CA 1
ATOM 768 C C . GLU A 1 99 ? -3.084 -21.589 2.564 1.00 52.03 99 GLU A C 1
ATOM 770 O O . GLU A 1 99 ? -3.443 -21.3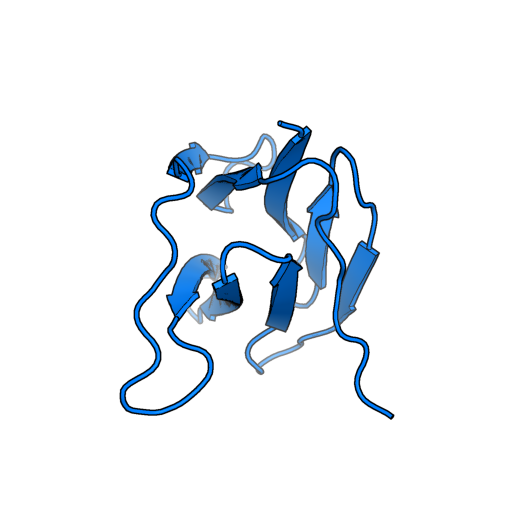70 1.380 1.00 52.03 99 GLU A O 1
#

Secondary structure (DSSP, 8-state):
-EEEEEEEETTTEEEEEESS-EEEE-TTS-EEEEEEETTEEEEEEEEE-TTSSEEEEEE-SSTT-PPP---EEEEE-TTSSSEEEEEEE-TT-EE----